Protein AF-A0A1E7FW07-F1 (afdb_monomer_lite)

InterPro domains:
  IPR013174 Dolichol-phosphate mannosyltransferase subunit 3 [PF08285] (5-90)
  IPR013174 Dolichol-phosphate mannosyltransferase subunit 3 [PTHR16433] (12-90)

Foldseek 3Di:
DVVVVVVVVVVVVVVVVVVLVVVVVVCVPDDDDDDVCSVCVVVVVVVVVVVVVVVVVVVVVVVVVPVPPVVVVVVVVVVVVVVVCVVVVVDDPPD

Secondary structure (DSSP, 8-state):
-HHHHHHHHHHHHHHHHHHHHHHHHHHTTSSPPPPHHHHTHHHHHHHHHHHHHHHHHHHHHHHHTT-HHHHHHHHHHHHHHHHHHHHTTS-----

Organism: NCBI:txid635003

Radius of gyration: 27.26 Å; chains: 1; bounding box: 64×28×69 Å

Structure (mmCIF, N/CA/C/O backbone):
data_AF-A0A1E7FW07-F1
#
_entry.id   AF-A0A1E7FW07-F1
#
loop_
_atom_site.group_PDB
_atom_site.id
_atom_site.type_symbol
_atom_site.label_atom_id
_atom_site.label_alt_id
_atom_site.label_comp_id
_atom_site.label_asym_id
_atom_site.label_entity_id
_atom_site.label_seq_id
_atom_site.pdbx_PDB_ins_code
_atom_site.Cartn_x
_atom_site.Cartn_y
_atom_site.Cartn_z
_atom_site.occupancy
_atom_site.B_iso_or_equiv
_atom_site.auth_seq_id
_atom_site.auth_comp_id
_atom_site.auth_asym_id
_atom_site.auth_atom_id
_atom_site.pdbx_PDB_model_num
ATOM 1 N N . MET A 1 1 ? -0.791 16.838 11.161 1.00 61.12 1 MET A N 1
ATOM 2 C CA . MET A 1 1 ? -0.143 15.504 11.129 1.00 61.12 1 MET A CA 1
ATOM 3 C C . MET A 1 1 ? -0.662 14.636 9.981 1.00 61.12 1 MET A C 1
ATOM 5 O O . MET A 1 1 ? 0.151 14.002 9.327 1.00 61.12 1 MET A O 1
ATOM 9 N N . GLU A 1 2 ? -1.961 14.668 9.661 1.00 65.12 2 GLU A N 1
ATOM 10 C CA . GLU A 1 2 ? -2.559 13.922 8.530 1.00 65.12 2 GLU A CA 1
ATOM 11 C C . GLU A 1 2 ? -1.993 14.302 7.142 1.00 65.12 2 GLU A C 1
ATOM 13 O O . GLU A 1 2 ? -1.676 13.429 6.339 1.00 65.12 2 GLU A O 1
ATOM 18 N N . LEU A 1 3 ? -1.761 15.596 6.878 1.00 73.56 3 LEU A N 1
ATOM 19 C CA . LEU A 1 3 ? -1.213 16.071 5.594 1.00 73.56 3 LEU A CA 1
ATOM 20 C C . LEU A 1 3 ? 0.213 15.559 5.310 1.00 73.56 3 LEU A C 1
ATOM 22 O O . LEU A 1 3 ? 0.546 15.264 4.165 1.00 73.56 3 LEU A O 1
ATOM 26 N N . LEU A 1 4 ? 1.040 15.400 6.351 1.00 78.81 4 LEU A N 1
ATOM 27 C CA . LEU A 1 4 ? 2.413 14.899 6.223 1.00 78.81 4 LEU A CA 1
ATOM 28 C C . LEU A 1 4 ? 2.432 13.408 5.849 1.00 78.81 4 LEU A C 1
ATOM 30 O O . LEU A 1 4 ? 3.242 12.978 5.034 1.00 78.81 4 LEU A O 1
ATOM 34 N N . ARG A 1 5 ? 1.504 12.621 6.408 1.00 81.12 5 ARG A N 1
ATOM 35 C CA . ARG A 1 5 ? 1.368 11.186 6.114 1.00 81.12 5 ARG A CA 1
ATOM 36 C C . ARG A 1 5 ? 0.998 10.943 4.653 1.00 81.12 5 ARG A C 1
ATOM 38 O O . ARG A 1 5 ? 1.589 10.079 4.010 1.00 81.12 5 ARG A O 1
ATOM 45 N N . TYR A 1 6 ? 0.072 11.741 4.120 1.00 82.69 6 TYR A N 1
ATOM 46 C CA . TYR A 1 6 ? -0.328 11.652 2.716 1.00 82.69 6 TYR A CA 1
ATOM 47 C C . TYR A 1 6 ? 0.817 12.021 1.761 1.00 82.69 6 TYR A C 1
ATOM 49 O O . TYR A 1 6 ? 1.050 11.327 0.772 1.00 82.69 6 TYR A O 1
ATOM 57 N N . GLN A 1 7 ? 1.582 13.068 2.085 1.00 85.75 7 GLN A N 1
ATOM 58 C CA . GLN A 1 7 ? 2.751 13.463 1.295 1.00 85.75 7 GLN A CA 1
ATOM 59 C C . GLN A 1 7 ? 3.825 12.370 1.254 1.00 85.75 7 GLN A C 1
ATOM 61 O O . GLN A 1 7 ? 4.377 12.103 0.189 1.00 85.75 7 GLN A O 1
ATOM 66 N N . ILE A 1 8 ? 4.086 11.696 2.378 1.00 86.31 8 ILE A N 1
ATOM 67 C CA . ILE A 1 8 ? 5.041 10.580 2.437 1.00 86.31 8 ILE A CA 1
ATOM 68 C C . ILE A 1 8 ? 4.554 9.402 1.585 1.00 86.31 8 ILE A C 1
ATOM 70 O O . ILE A 1 8 ? 5.327 8.861 0.796 1.00 86.31 8 ILE A O 1
ATOM 74 N N . PHE A 1 9 ? 3.274 9.032 1.692 1.00 85.56 9 PHE A N 1
ATOM 75 C CA . PHE A 1 9 ? 2.694 7.948 0.894 1.00 85.56 9 PHE A CA 1
ATOM 76 C C . PHE A 1 9 ? 2.802 8.228 -0.612 1.00 85.56 9 PHE A C 1
ATOM 78 O O . PHE A 1 9 ? 3.294 7.393 -1.373 1.00 85.56 9 PHE A O 1
ATOM 85 N N . SER A 1 10 ? 2.418 9.437 -1.029 1.00 85.19 10 SER A N 1
ATOM 86 C CA . SER A 1 10 ? 2.550 9.871 -2.419 1.00 85.19 10 SER A CA 1
ATOM 87 C C . SER A 1 10 ? 4.012 9.888 -2.875 1.00 85.19 10 SER A C 1
ATOM 89 O O . SER A 1 10 ? 4.305 9.467 -3.992 1.00 85.19 10 SER A O 1
ATOM 91 N N . GLY A 1 11 ? 4.937 10.348 -2.027 1.00 91.25 11 GLY A N 1
ATOM 92 C CA . GLY A 1 11 ? 6.365 10.402 -2.339 1.00 91.25 11 GLY A CA 1
ATOM 93 C C . GLY A 1 11 ? 6.974 9.017 -2.563 1.00 91.25 11 GLY A C 1
ATOM 94 O O . GLY A 1 11 ? 7.668 8.804 -3.554 1.00 91.25 11 GLY A O 1
ATOM 95 N N . ILE A 1 12 ? 6.658 8.050 -1.698 1.00 90.38 12 ILE A N 1
ATOM 96 C CA . ILE A 1 12 ? 7.120 6.661 -1.836 1.00 90.38 12 ILE A CA 1
ATOM 97 C C . ILE A 1 12 ? 6.602 6.042 -3.141 1.00 90.38 12 ILE A C 1
ATOM 99 O O . ILE A 1 12 ? 7.369 5.395 -3.854 1.00 90.38 12 ILE A O 1
ATOM 103 N N . GLY A 1 13 ? 5.333 6.281 -3.494 1.00 89.38 13 GLY A N 1
ATOM 104 C CA . GLY A 1 13 ? 4.756 5.802 -4.753 1.00 89.38 13 GLY A CA 1
ATOM 105 C C . GLY A 1 13 ? 5.477 6.354 -5.988 1.00 89.38 13 GLY A C 1
ATOM 106 O O . GLY A 1 13 ? 5.816 5.599 -6.898 1.00 89.38 13 GLY A O 1
ATOM 107 N N . VAL A 1 14 ? 5.785 7.654 -5.997 1.00 92.62 14 VAL A N 1
ATOM 108 C CA . VAL A 1 14 ? 6.520 8.302 -7.100 1.00 92.62 14 VAL A CA 1
ATOM 109 C C . VAL A 1 14 ? 7.949 7.765 -7.223 1.00 92.62 14 VAL A C 1
ATOM 111 O O . VAL A 1 14 ? 8.416 7.512 -8.337 1.00 92.62 14 VAL A O 1
ATOM 114 N N . LEU A 1 15 ? 8.638 7.548 -6.098 1.00 92.56 15 LEU A N 1
ATOM 115 C CA . LEU A 1 15 ? 9.982 6.963 -6.083 1.00 92.56 15 LEU A CA 1
ATOM 116 C C . LEU A 1 15 ? 9.974 5.527 -6.614 1.00 92.56 15 LEU A C 1
ATOM 118 O O . LEU A 1 15 ? 10.807 5.181 -7.450 1.00 92.56 15 LEU A O 1
ATOM 122 N N . PHE A 1 16 ? 9.009 4.712 -6.184 1.00 91.75 16 PHE A N 1
ATOM 123 C CA . PHE A 1 16 ? 8.850 3.340 -6.662 1.00 91.75 16 PHE A CA 1
ATOM 124 C C . PHE A 1 16 ? 8.635 3.289 -8.182 1.00 91.75 16 PHE A C 1
ATOM 126 O O . PHE A 1 16 ? 9.340 2.557 -8.878 1.00 91.75 16 PHE A O 1
ATOM 133 N N . ILE A 1 17 ? 7.724 4.114 -8.713 1.00 90.62 17 ILE A N 1
ATOM 134 C CA . ILE A 1 17 ? 7.457 4.191 -10.158 1.00 90.62 17 ILE A CA 1
ATOM 135 C C . ILE A 1 17 ? 8.697 4.675 -10.922 1.00 90.62 17 ILE A C 1
ATOM 137 O O . ILE A 1 17 ? 9.018 4.119 -11.971 1.00 90.62 17 ILE A O 1
ATOM 141 N N . SER A 1 18 ? 9.422 5.664 -10.390 1.00 91.50 18 SER A N 1
ATOM 142 C CA . SER A 1 18 ? 10.655 6.176 -11.007 1.00 91.50 18 SER A CA 1
ATOM 143 C C . SER A 1 18 ? 11.741 5.104 -11.112 1.00 91.50 18 SER A C 1
ATOM 145 O O . SER A 1 18 ? 12.354 4.949 -12.167 1.00 91.50 18 SER A O 1
ATOM 147 N N . ILE A 1 19 ? 11.958 4.333 -10.042 1.00 91.38 19 ILE A N 1
ATOM 148 C CA . ILE A 1 19 ? 12.935 3.235 -10.023 1.00 91.38 19 ILE A CA 1
ATOM 149 C C . ILE A 1 19 ? 12.525 2.135 -11.008 1.00 91.38 19 ILE A C 1
ATOM 151 O O . ILE A 1 19 ? 13.359 1.650 -11.769 1.00 91.38 19 ILE A O 1
ATOM 155 N N . TRP A 1 20 ? 11.242 1.769 -11.038 1.00 90.44 20 TRP A N 1
ATOM 156 C CA . TRP A 1 20 ? 10.721 0.765 -11.965 1.00 90.44 20 TRP A CA 1
ATOM 157 C C . TRP A 1 20 ? 10.920 1.166 -13.435 1.00 90.44 20 TRP A C 1
ATOM 159 O O . TRP A 1 20 ? 11.467 0.387 -14.217 1.00 90.44 20 TRP A O 1
ATOM 169 N N . PHE A 1 21 ? 10.571 2.403 -13.802 1.00 88.75 21 PHE A N 1
ATOM 170 C CA . PHE A 1 21 ? 10.795 2.922 -15.155 1.00 88.75 21 PHE A CA 1
ATOM 171 C C . PHE A 1 21 ? 12.282 2.953 -15.531 1.00 88.75 21 PHE A C 1
ATOM 173 O O . PHE A 1 21 ? 12.645 2.613 -16.659 1.00 88.75 21 PHE A O 1
ATOM 180 N N . ALA A 1 22 ? 13.153 3.331 -14.591 1.00 89.19 22 ALA A N 1
ATOM 181 C CA . ALA A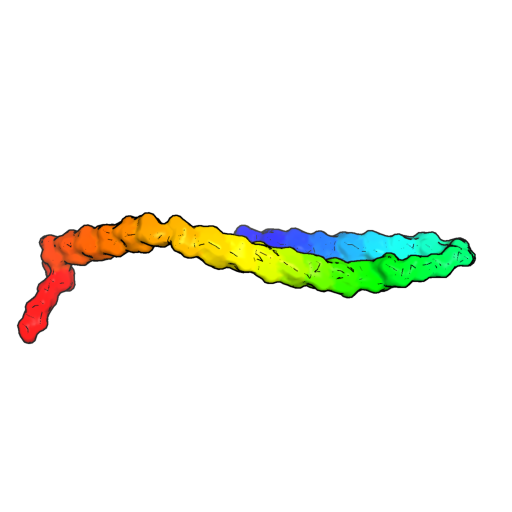 1 22 ? 14.597 3.333 -14.807 1.00 89.19 22 ALA A CA 1
ATOM 182 C C . ALA A 1 22 ? 15.152 1.917 -15.052 1.00 89.19 22 ALA A C 1
ATOM 184 O O . ALA A 1 22 ? 16.000 1.743 -15.926 1.00 89.19 22 ALA A O 1
ATOM 185 N N . LEU A 1 23 ? 14.646 0.907 -14.334 1.00 86.00 23 LEU A N 1
ATOM 186 C CA . LEU A 1 23 ? 15.030 -0.500 -14.506 1.00 86.00 23 LEU A CA 1
ATOM 187 C C . LEU A 1 23 ? 14.567 -1.086 -15.845 1.00 86.00 23 LEU A C 1
ATOM 189 O O . LEU A 1 23 ? 15.299 -1.864 -16.457 1.00 86.00 23 LEU A O 1
ATOM 193 N N . ILE A 1 24 ? 13.380 -0.707 -16.326 1.00 85.56 24 ILE A N 1
ATOM 194 C CA . ILE A 1 24 ? 12.920 -1.100 -17.666 1.00 85.56 24 ILE A CA 1
ATOM 195 C C . ILE A 1 24 ? 13.845 -0.502 -18.727 1.00 85.56 24 ILE A C 1
ATOM 197 O O . ILE A 1 24 ? 14.341 -1.222 -19.590 1.00 85.56 24 ILE A O 1
ATOM 201 N N . LYS A 1 25 ? 14.140 0.799 -18.627 1.00 84.50 25 LYS A N 1
ATOM 202 C CA . LYS A 1 25 ? 14.981 1.505 -19.600 1.00 84.50 25 LYS A CA 1
ATOM 203 C C . LYS A 1 25 ? 16.429 1.000 -19.617 1.00 84.50 25 LYS A C 1
ATOM 205 O O . LYS A 1 25 ? 17.038 0.953 -20.681 1.00 84.50 25 LYS A O 1
ATO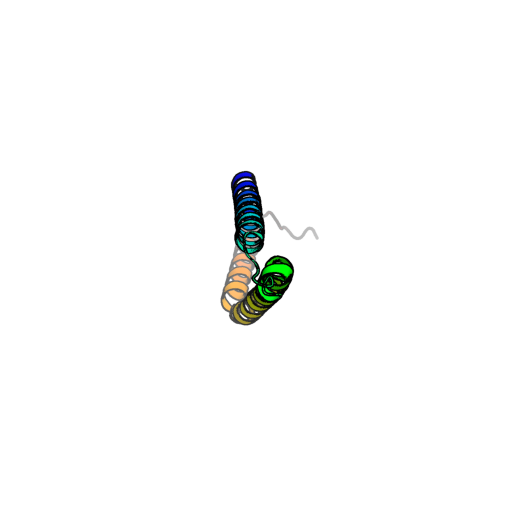M 210 N N . SER A 1 26 ? 16.985 0.607 -18.468 1.00 80.00 26 SER A N 1
ATOM 211 C CA . SER A 1 26 ? 18.329 0.011 -18.423 1.00 80.00 26 SER A CA 1
ATOM 212 C C . SER A 1 26 ? 18.369 -1.395 -19.026 1.00 80.00 26 SER A C 1
ATOM 214 O O . SER A 1 26 ? 19.379 -1.778 -19.613 1.00 80.00 26 SER A O 1
ATOM 216 N N . SER A 1 27 ? 17.271 -2.147 -18.919 1.00 72.94 27 SER A N 1
ATOM 217 C CA . SER A 1 27 ? 17.156 -3.502 -19.470 1.00 72.94 27 SER A CA 1
ATOM 218 C C . SER A 1 27 ? 16.985 -3.511 -20.995 1.00 72.94 27 SER A C 1
ATOM 220 O O . SER A 1 27 ? 17.400 -4.463 -21.643 1.00 72.94 27 SER A O 1
ATOM 222 N N . ASP A 1 28 ? 16.446 -2.433 -21.570 1.00 68.88 28 ASP A N 1
ATOM 223 C CA . ASP A 1 28 ? 16.231 -2.247 -23.017 1.00 68.88 28 ASP A CA 1
ATOM 224 C C . ASP A 1 28 ? 17.533 -1.971 -23.806 1.00 68.88 28 ASP A C 1
ATOM 226 O O . ASP A 1 28 ? 17.567 -2.025 -25.030 1.00 68.88 28 ASP A O 1
ATOM 230 N N . THR A 1 29 ? 18.647 -1.684 -23.119 1.00 67.00 29 THR A N 1
ATOM 231 C CA . THR A 1 29 ? 19.891 -1.211 -23.767 1.00 67.00 29 THR A CA 1
ATOM 232 C C . THR A 1 29 ? 20.741 -2.337 -24.388 1.00 67.00 29 THR A C 1
ATOM 234 O O . THR A 1 29 ? 21.759 -2.060 -25.017 1.00 67.00 29 THR A O 1
ATOM 237 N N . GLY A 1 30 ? 20.357 -3.612 -24.275 1.00 58.03 30 GLY A N 1
ATOM 238 C CA . GLY A 1 30 ? 21.094 -4.676 -24.961 1.00 58.03 30 GLY A CA 1
ATOM 239 C C . GLY A 1 30 ? 20.396 -6.022 -24.943 1.00 58.03 30 GLY A C 1
ATOM 240 O O . GLY A 1 30 ? 20.422 -6.673 -23.907 1.00 58.03 30 GLY A O 1
ATOM 241 N N . GLU A 1 31 ? 19.817 -6.402 -26.090 1.00 57.59 31 GLU A N 1
ATOM 242 C CA . GLU A 1 31 ? 19.426 -7.744 -26.595 1.00 57.59 31 GLU A CA 1
ATOM 243 C C . GLU A 1 31 ? 18.821 -8.780 -25.620 1.00 57.59 31 GLU A C 1
ATOM 245 O O . GLU A 1 31 ? 18.612 -9.936 -25.980 1.00 57.59 31 GLU A O 1
ATOM 250 N N . LYS A 1 32 ? 18.504 -8.399 -24.386 1.00 68.19 32 LYS A N 1
ATOM 251 C CA . LYS A 1 32 ? 17.908 -9.250 -23.368 1.00 68.19 32 LYS A CA 1
ATOM 252 C C . LYS A 1 32 ? 16.424 -8.965 -23.334 1.00 68.19 32 LYS A C 1
ATOM 254 O O . LYS A 1 32 ? 16.004 -7.859 -23.008 1.00 68.19 32 LYS A O 1
ATOM 259 N N . GLU A 1 33 ? 15.641 -9.990 -23.648 1.00 74.75 33 GLU A N 1
ATOM 260 C CA . GLU A 1 33 ? 14.199 -9.973 -23.442 1.00 74.75 33 GLU A CA 1
ATOM 261 C C . GLU A 1 33 ? 13.883 -9.479 -22.026 1.00 74.75 33 GLU A C 1
ATOM 263 O O . GLU A 1 33 ? 14.435 -9.953 -21.026 1.00 74.75 33 GLU A O 1
ATOM 268 N N . ILE A 1 34 ? 13.006 -8.480 -21.944 1.00 76.62 34 ILE A N 1
ATOM 269 C CA . ILE A 1 34 ? 12.582 -7.926 -20.665 1.00 76.62 34 ILE A CA 1
ATOM 270 C C . ILE A 1 34 ? 11.816 -9.019 -19.921 1.00 76.62 34 ILE A C 1
ATOM 272 O O . ILE A 1 34 ? 10.805 -9.524 -20.408 1.00 76.62 34 ILE A O 1
ATOM 276 N N . ASN A 1 35 ? 12.276 -9.362 -18.715 1.00 81.50 35 ASN A N 1
ATOM 277 C CA . ASN A 1 35 ? 11.591 -10.341 -17.878 1.00 81.50 35 ASN A CA 1
ATOM 278 C C . ASN A 1 35 ? 10.124 -9.917 -17.669 1.00 81.50 35 ASN A C 1
ATOM 280 O O . ASN A 1 35 ? 9.883 -8.820 -17.150 1.00 81.50 35 ASN A O 1
ATOM 284 N N . PRO A 1 36 ? 9.134 -10.778 -17.974 1.00 81.81 36 PRO A N 1
ATOM 285 C CA . PRO A 1 36 ? 7.718 -10.430 -17.837 1.00 81.81 36 PRO A CA 1
ATOM 286 C C . PRO A 1 36 ? 7.362 -10.077 -16.389 1.00 81.81 36 PRO A C 1
ATOM 288 O O . PRO A 1 36 ? 6.515 -9.226 -16.133 1.00 81.81 36 PRO A O 1
ATOM 291 N N . LEU A 1 37 ? 8.074 -10.663 -15.424 1.00 81.94 37 LEU A N 1
ATOM 292 C CA . LEU A 1 37 ? 7.921 -10.345 -14.008 1.00 81.94 37 LEU A CA 1
ATOM 293 C C . LEU A 1 37 ? 8.263 -8.879 -13.688 1.00 81.94 37 LEU A C 1
ATOM 295 O O . LEU A 1 37 ? 7.584 -8.262 -12.872 1.00 81.94 37 LEU A O 1
ATOM 299 N N . LEU A 1 38 ? 9.280 -8.311 -14.349 1.00 84.38 38 LEU A N 1
ATOM 300 C CA . LEU A 1 38 ? 9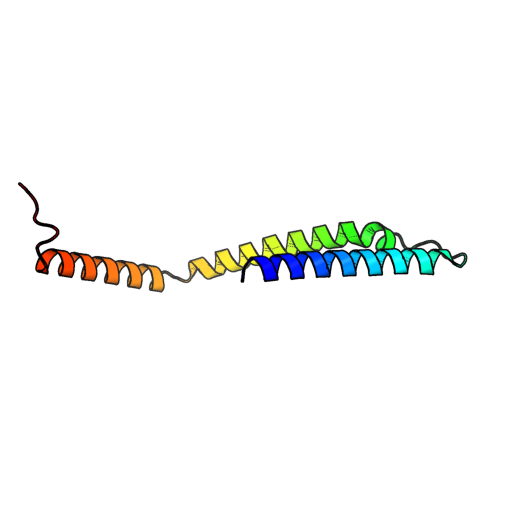.678 -6.911 -14.184 1.00 84.38 38 LEU A CA 1
ATOM 301 C C . LEU A 1 38 ? 8.682 -5.972 -14.874 1.00 84.38 38 LEU A C 1
ATOM 303 O O . LEU A 1 38 ? 8.338 -4.927 -14.322 1.00 84.38 38 LEU A O 1
ATOM 307 N N . LEU A 1 39 ? 8.174 -6.364 -16.045 1.00 85.56 39 LEU A N 1
ATOM 308 C CA . LEU A 1 39 ? 7.182 -5.589 -16.789 1.00 85.56 39 LEU A CA 1
ATOM 309 C C . LEU A 1 39 ? 5.856 -5.470 -16.021 1.00 85.56 39 LEU A C 1
ATOM 311 O O . LEU A 1 39 ? 5.283 -4.388 -15.934 1.00 85.56 39 LEU A O 1
ATOM 315 N N . TYR A 1 40 ? 5.396 -6.563 -15.408 1.00 87.88 40 TYR A N 1
ATOM 316 C CA . TYR A 1 40 ? 4.149 -6.594 -14.636 1.00 87.88 40 TYR A CA 1
ATOM 317 C C . TYR A 1 40 ? 4.349 -6.344 -13.131 1.00 87.88 40 TYR A C 1
ATOM 319 O O . TYR A 1 40 ? 3.412 -6.516 -12.349 1.00 87.88 40 TYR A O 1
ATOM 327 N N . ALA A 1 41 ? 5.539 -5.909 -12.701 1.00 87.69 41 ALA A N 1
ATOM 328 C CA . ALA A 1 41 ? 5.853 -5.658 -11.291 1.00 87.69 41 ALA A CA 1
ATOM 329 C C . ALA A 1 41 ? 4.862 -4.710 -10.574 1.00 87.69 41 ALA A C 1
ATOM 331 O O . ALA A 1 41 ? 4.497 -5.012 -9.435 1.00 87.69 41 ALA A O 1
ATOM 332 N N . PRO A 1 42 ? 4.351 -3.623 -11.196 1.00 88.62 42 PRO A N 1
ATOM 333 C CA . PRO A 1 42 ? 3.354 -2.763 -10.554 1.00 88.62 42 PRO A CA 1
ATOM 334 C C . PRO A 1 42 ? 2.012 -3.461 -10.302 1.00 88.62 42 PRO A C 1
ATOM 336 O O . PRO A 1 42 ? 1.311 -3.137 -9.354 1.00 88.62 42 PRO A O 1
ATOM 339 N N . ILE A 1 43 ? 1.636 -4.431 -11.136 1.00 91.00 43 ILE A N 1
ATOM 340 C CA . ILE A 1 43 ? 0.389 -5.184 -10.950 1.00 91.00 43 ILE A CA 1
ATOM 341 C C . ILE A 1 43 ? 0.556 -6.178 -9.802 1.00 91.00 43 ILE A C 1
ATOM 343 O O . ILE A 1 43 ? -0.294 -6.258 -8.915 1.00 91.00 43 ILE A O 1
ATOM 347 N N . TRP A 1 44 ? 1.688 -6.883 -9.768 1.00 90.00 44 TRP A N 1
ATOM 348 C CA . TRP A 1 44 ? 2.017 -7.787 -8.668 1.00 90.00 44 TRP A CA 1
ATOM 349 C C . TRP A 1 44 ? 2.110 -7.060 -7.324 1.00 90.00 44 TRP A C 1
ATOM 351 O O . TRP A 1 44 ? 1.644 -7.594 -6.318 1.00 90.00 44 TRP A O 1
ATOM 361 N N . SER A 1 45 ? 2.637 -5.831 -7.292 1.00 89.56 45 SER A N 1
ATOM 362 C CA . SER A 1 45 ? 2.713 -5.054 -6.051 1.00 89.56 45 SER A CA 1
ATOM 363 C C . SER A 1 45 ? 1.331 -4.696 -5.497 1.00 89.56 45 SER A C 1
ATOM 365 O O . SER A 1 45 ? 1.126 -4.803 -4.289 1.00 89.56 45 SER A O 1
ATOM 367 N N . ILE A 1 46 ? 0.360 -4.361 -6.356 1.00 92.00 46 ILE A N 1
ATOM 368 C CA . ILE A 1 46 ? -1.030 -4.114 -5.940 1.00 92.00 46 ILE A CA 1
ATOM 369 C C . ILE A 1 46 ? -1.654 -5.386 -5.361 1.00 92.00 46 ILE A C 1
ATOM 371 O O . ILE A 1 46 ? -2.291 -5.324 -4.311 1.00 92.00 46 ILE A O 1
ATOM 375 N N . ILE A 1 47 ? -1.452 -6.540 -6.003 1.00 94.25 47 ILE A N 1
ATOM 376 C CA . ILE A 1 47 ? -1.998 -7.822 -5.528 1.00 94.25 47 ILE A CA 1
ATOM 377 C C . ILE A 1 47 ? -1.437 -8.165 -4.143 1.00 94.25 47 ILE A C 1
ATOM 379 O O . ILE A 1 47 ? -2.199 -8.480 -3.230 1.00 94.25 47 ILE A O 1
ATOM 383 N N . VAL A 1 48 ? -0.118 -8.054 -3.957 1.00 93.56 48 VAL A N 1
ATOM 384 C CA . VAL A 1 48 ? 0.537 -8.332 -2.668 1.00 93.56 48 VAL A CA 1
ATOM 385 C C . VAL A 1 48 ? 0.079 -7.352 -1.589 1.00 93.56 48 VAL A C 1
ATOM 387 O O . VAL A 1 48 ? -0.235 -7.780 -0.479 1.00 93.56 48 VAL A O 1
ATOM 390 N N . LEU A 1 49 ? -0.024 -6.056 -1.905 1.00 93.00 49 LEU A N 1
ATOM 391 C CA . LEU A 1 49 ? -0.559 -5.059 -0.973 1.00 93.00 49 LEU A CA 1
ATOM 392 C C . LEU A 1 49 ? -2.020 -5.332 -0.613 1.00 93.00 49 LEU A C 1
ATOM 394 O O . LEU A 1 49 ? -2.395 -5.170 0.544 1.00 93.00 49 LEU A O 1
ATOM 398 N N . GLY A 1 50 ? -2.832 -5.781 -1.570 1.00 93.69 50 GLY A N 1
ATOM 399 C CA . GLY A 1 50 ? -4.215 -6.182 -1.332 1.00 93.69 50 GLY A CA 1
ATOM 400 C C . GLY A 1 50 ? -4.310 -7.368 -0.373 1.00 93.69 50 GLY A C 1
ATOM 401 O O . GLY A 1 50 ? -5.054 -7.309 0.604 1.00 93.69 50 GLY A O 1
ATOM 402 N N . ILE A 1 51 ? -3.506 -8.412 -0.594 1.00 95.69 51 ILE A N 1
ATOM 403 C CA . ILE A 1 51 ? -3.439 -9.577 0.303 1.00 95.69 51 ILE A CA 1
ATOM 404 C C . ILE A 1 51 ? -2.965 -9.156 1.696 1.00 95.69 51 ILE A C 1
ATOM 406 O O . ILE A 1 51 ? -3.557 -9.564 2.693 1.00 95.69 51 ILE A O 1
ATOM 410 N N . TYR A 1 52 ? -1.939 -8.306 1.778 1.00 94.06 52 TYR A N 1
ATOM 411 C CA . TYR A 1 52 ? -1.447 -7.771 3.045 1.00 94.06 52 TYR A CA 1
ATOM 412 C C . TYR A 1 52 ? -2.524 -6.965 3.782 1.00 94.06 52 TYR A C 1
ATOM 414 O O . TYR A 1 52 ? -2.723 -7.162 4.979 1.00 94.06 52 TYR A O 1
ATOM 422 N N . ALA A 1 53 ? -3.260 -6.104 3.075 1.00 92.44 53 ALA A N 1
ATOM 423 C CA . ALA A 1 53 ? -4.344 -5.319 3.652 1.00 92.44 53 ALA A CA 1
ATOM 424 C C . ALA A 1 53 ? -5.440 -6.229 4.223 1.00 92.44 53 ALA A C 1
ATOM 426 O O . ALA A 1 53 ? -5.791 -6.097 5.395 1.00 92.44 53 ALA A O 1
ATOM 427 N N . VAL A 1 54 ? -5.912 -7.208 3.445 1.00 95.06 54 VAL A N 1
ATOM 428 C CA . VAL A 1 54 ? -6.913 -8.182 3.907 1.00 95.06 54 VAL A CA 1
ATOM 429 C C . VAL A 1 54 ? -6.393 -8.985 5.101 1.00 95.06 54 VAL A C 1
ATOM 431 O O . VAL A 1 54 ? -7.103 -9.123 6.095 1.00 95.06 54 VAL A O 1
ATOM 434 N N . GLY A 1 55 ? -5.148 -9.462 5.050 1.00 93.56 55 GLY A N 1
ATOM 435 C CA . GLY A 1 55 ? -4.518 -10.200 6.145 1.00 93.56 55 GLY A CA 1
ATOM 436 C C . GLY A 1 55 ? -4.398 -9.371 7.425 1.00 93.56 55 GLY A C 1
ATOM 437 O O . GLY A 1 55 ? -4.733 -9.856 8.502 1.00 93.56 55 GLY A O 1
ATOM 438 N N . SER A 1 56 ? -3.997 -8.103 7.315 1.00 89.31 56 SER A N 1
ATOM 439 C CA . SER A 1 56 ? -3.897 -7.186 8.458 1.00 89.31 56 SER A CA 1
ATOM 440 C C . SER A 1 56 ? -5.255 -6.930 9.116 1.00 89.31 56 SER A C 1
ATOM 442 O O . SER A 1 56 ? -5.353 -6.919 10.342 1.00 89.31 56 SER A O 1
ATOM 444 N N . ILE A 1 57 ? -6.316 -6.812 8.311 1.00 90.25 57 ILE A N 1
ATOM 445 C CA . ILE A 1 57 ? -7.687 -6.668 8.805 1.00 90.25 57 ILE A CA 1
ATOM 446 C C . ILE A 1 57 ? -8.140 -7.967 9.475 1.00 90.25 57 ILE A C 1
ATOM 448 O O . ILE A 1 57 ? -8.703 -7.919 10.563 1.00 90.25 57 ILE A O 1
ATOM 452 N N . ALA A 1 58 ? -7.873 -9.126 8.869 1.00 90.56 58 ALA A N 1
ATOM 453 C CA . ALA A 1 58 ? -8.236 -10.423 9.434 1.00 90.56 58 ALA A CA 1
ATOM 454 C C . ALA A 1 58 ? -7.556 -10.668 10.791 1.00 90.56 58 ALA A C 1
ATOM 456 O O . ALA A 1 58 ? -8.223 -11.065 11.744 1.00 90.56 58 ALA A O 1
ATOM 457 N N . ILE A 1 59 ? -6.258 -10.368 10.903 1.00 88.38 59 ILE A N 1
ATOM 458 C CA . ILE A 1 59 ? -5.521 -10.421 12.174 1.00 88.38 59 ILE A CA 1
ATOM 459 C C . ILE A 1 59 ? -6.140 -9.447 13.181 1.00 88.38 59 ILE A C 1
ATOM 461 O O . ILE A 1 59 ? -6.409 -9.837 14.313 1.00 88.38 59 ILE A O 1
ATOM 465 N N . GLY A 1 60 ? -6.436 -8.213 12.762 1.00 85.31 60 GLY A N 1
ATOM 466 C CA . GLY A 1 60 ? -7.084 -7.214 13.611 1.00 85.31 60 GLY A CA 1
ATOM 467 C C . GLY A 1 60 ? -8.444 -7.669 14.146 1.00 85.31 60 GLY A C 1
ATOM 468 O O . GLY A 1 60 ? -8.718 -7.492 15.328 1.00 85.31 60 GLY A O 1
ATOM 469 N N . LEU A 1 61 ? -9.269 -8.309 13.313 1.00 84.81 61 LEU A N 1
ATOM 470 C CA . LEU A 1 61 ? -10.565 -8.868 13.709 1.00 84.81 61 LEU A CA 1
ATOM 471 C C . LEU A 1 61 ? -10.424 -10.036 14.689 1.00 84.81 61 LEU A C 1
ATOM 473 O O . LEU A 1 61 ? -11.197 -10.125 15.641 1.00 84.81 61 LEU A O 1
ATOM 477 N N . ILE A 1 62 ? -9.444 -10.919 14.473 1.00 83.19 62 ILE A N 1
ATOM 478 C CA . ILE A 1 62 ? -9.157 -12.024 15.396 1.00 83.19 62 ILE A CA 1
ATOM 479 C C . ILE A 1 62 ? -8.728 -11.463 16.756 1.00 83.19 62 ILE A C 1
ATOM 481 O O . ILE A 1 62 ? -9.289 -11.863 17.771 1.00 83.19 62 ILE A O 1
ATOM 485 N N . SER A 1 63 ? -7.811 -10.491 16.779 1.00 77.88 63 SER A N 1
ATOM 486 C CA . SER A 1 63 ? -7.344 -9.854 18.017 1.00 77.88 63 SER A CA 1
ATOM 487 C C . SER A 1 63 ? -8.422 -9.028 18.729 1.00 77.88 63 SER A C 1
ATOM 489 O O . SER A 1 63 ? -8.417 -8.957 19.953 1.00 77.88 63 SER A O 1
ATOM 491 N N . PHE A 1 64 ? -9.378 -8.435 18.006 1.00 63.97 64 PHE A N 1
ATOM 492 C CA . PHE A 1 64 ? -10.483 -7.678 18.616 1.00 63.97 64 PHE A CA 1
ATOM 493 C C . PHE A 1 64 ? -11.453 -8.556 19.417 1.00 63.97 64 PHE A C 1
ATOM 495 O O . PHE A 1 64 ? -12.137 -8.074 20.320 1.00 63.97 64 PHE A O 1
ATOM 502 N N . LYS A 1 65 ? -11.529 -9.853 19.098 1.00 56.47 65 LYS A N 1
ATOM 503 C CA . LYS A 1 65 ? -12.389 -10.805 19.810 1.00 56.47 65 LYS A CA 1
ATOM 504 C C . LYS A 1 65 ? -11.942 -11.018 21.266 1.00 56.47 65 LYS A C 1
ATOM 506 O O . LYS A 1 65 ? -12.770 -11.376 22.100 1.00 56.47 65 LYS A O 1
ATOM 511 N N . ASP A 1 66 ? -10.676 -10.740 21.579 1.00 57.50 66 ASP A N 1
ATOM 512 C CA . ASP A 1 66 ? -10.080 -10.939 22.905 1.00 57.50 66 ASP A CA 1
ATOM 513 C C . ASP A 1 66 ? -10.267 -9.747 23.857 1.00 57.50 66 ASP A C 1
ATOM 515 O O . ASP A 1 66 ? -9.605 -9.669 24.889 1.00 57.50 66 ASP A O 1
ATOM 519 N N . THR A 1 67 ? -11.188 -8.817 23.573 1.00 61.41 67 THR A N 1
ATOM 520 C CA . THR A 1 67 ? -11.453 -7.673 24.465 1.00 61.41 67 THR A CA 1
ATOM 521 C C . THR A 1 67 ? -12.851 -7.662 25.114 1.00 61.41 67 THR A C 1
ATOM 523 O O . THR A 1 67 ? -13.539 -6.641 25.066 1.00 61.41 67 THR A O 1
ATOM 526 N N . PRO A 1 68 ? -13.303 -8.739 25.792 1.00 61.06 68 PRO A N 1
ATOM 527 C CA . PRO A 1 68 ? -14.410 -8.615 26.742 1.00 61.06 68 PRO A CA 1
ATOM 528 C C . PRO A 1 68 ? -14.029 -7.725 27.942 1.00 61.06 68 PRO A C 1
ATOM 530 O O . PRO A 1 68 ? -14.901 -7.117 28.553 1.00 61.06 68 PRO A O 1
ATOM 533 N N . GLU A 1 69 ? -12.734 -7.598 28.254 1.00 60.59 69 GLU A N 1
ATOM 534 C CA . GLU A 1 69 ? -12.227 -6.794 29.373 1.00 60.59 69 GLU A CA 1
ATOM 535 C C . GLU A 1 69 ? -12.434 -5.283 29.168 1.00 60.59 69 GLU A C 1
ATOM 537 O O . GLU A 1 69 ? -13.003 -4.626 30.035 1.00 60.59 69 GLU A O 1
ATOM 542 N N . ALA A 1 70 ? -12.052 -4.718 28.014 1.00 63.72 70 ALA A N 1
ATOM 543 C CA . ALA A 1 70 ? -12.273 -3.288 27.760 1.00 63.72 70 ALA A CA 1
ATOM 544 C C . ALA A 1 70 ? -13.760 -2.953 27.577 1.00 63.72 70 ALA A C 1
ATOM 546 O O . ALA A 1 70 ? -14.176 -1.854 27.930 1.00 63.72 70 ALA A O 1
ATOM 547 N N . ALA A 1 71 ? -14.576 -3.892 27.083 1.00 65.25 71 ALA A N 1
ATOM 548 C CA . ALA A 1 71 ? -16.027 -3.725 27.075 1.00 65.25 71 ALA A CA 1
ATOM 549 C C . ALA A 1 71 ? -16.590 -3.662 28.510 1.00 65.25 71 ALA A C 1
ATOM 551 O O . ALA A 1 71 ? -17.358 -2.756 28.826 1.00 65.25 71 ALA A O 1
ATOM 552 N N . ALA A 1 72 ? -16.141 -4.556 29.399 1.00 69.19 72 ALA A N 1
ATOM 553 C CA . ALA A 1 72 ? -16.550 -4.565 30.804 1.00 69.19 72 ALA A CA 1
ATOM 554 C C . ALA A 1 72 ? -16.094 -3.310 31.571 1.00 69.19 72 ALA A C 1
ATOM 556 O O . ALA A 1 72 ? -16.839 -2.785 32.400 1.00 69.19 72 ALA A O 1
ATOM 557 N N . GLU A 1 73 ? -14.896 -2.799 31.283 1.00 72.38 73 GLU A N 1
ATOM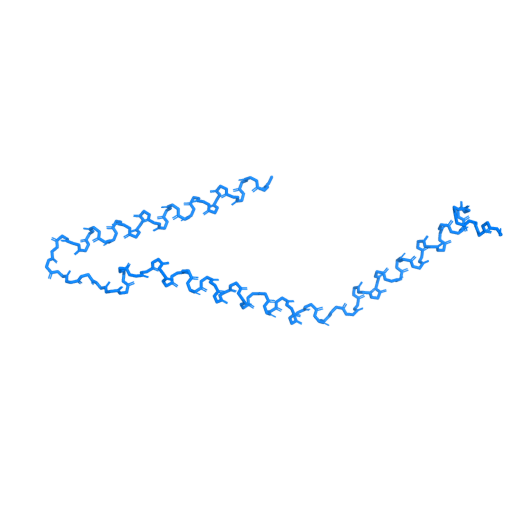 558 C CA . GLU A 1 73 ? -14.384 -1.578 31.911 1.00 72.38 73 GLU A CA 1
ATOM 559 C C . GLU A 1 73 ? -15.146 -0.328 31.442 1.00 72.38 73 GLU A C 1
ATOM 561 O O . GLU A 1 73 ? -15.467 0.546 32.249 1.00 72.38 73 GLU A O 1
ATOM 566 N N . ILE A 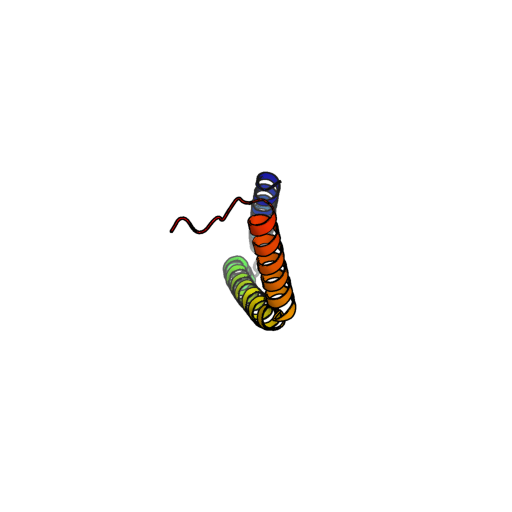1 74 ? -15.521 -0.260 30.160 1.00 74.62 74 ILE A N 1
ATOM 567 C CA . ILE A 1 74 ? -16.383 0.811 29.639 1.00 74.62 74 ILE A CA 1
ATOM 568 C C . ILE A 1 74 ? -17.774 0.750 30.284 1.00 74.62 74 ILE A C 1
ATOM 570 O O . ILE A 1 74 ? -18.281 1.781 30.730 1.00 74.62 74 ILE A O 1
ATOM 574 N N . ASP A 1 75 ? -18.377 -0.436 30.404 1.00 79.44 75 ASP A N 1
ATOM 575 C CA . ASP A 1 75 ? -19.684 -0.599 31.057 1.00 79.44 75 ASP A CA 1
ATOM 576 C C . ASP A 1 75 ? -19.650 -0.149 32.523 1.00 79.44 75 ASP A C 1
ATOM 578 O O . ASP A 1 75 ? -20.566 0.528 33.005 1.00 79.44 75 ASP A O 1
ATOM 582 N N . ARG A 1 76 ? -18.559 -0.453 33.233 1.00 83.00 76 ARG A N 1
ATOM 583 C CA . ARG A 1 76 ? -18.348 -0.004 34.611 1.00 83.00 76 ARG A CA 1
ATOM 584 C C . ARG A 1 76 ? -18.256 1.520 34.705 1.00 83.00 76 ARG A C 1
ATOM 586 O O . ARG A 1 76 ? -18.941 2.110 35.545 1.00 83.00 76 ARG A O 1
ATOM 593 N N . GLN A 1 77 ? -17.487 2.158 33.822 1.00 84.31 77 GLN A N 1
ATOM 594 C CA . GLN A 1 77 ? -17.382 3.620 33.764 1.00 84.31 77 GLN A CA 1
ATOM 595 C C . GLN A 1 77 ? -18.727 4.285 33.432 1.00 84.31 77 GLN A C 1
ATOM 597 O O . GLN A 1 77 ? -19.061 5.328 33.994 1.00 84.31 77 GLN A O 1
ATOM 602 N N . VAL A 1 78 ? -19.555 3.666 32.582 1.00 85.12 78 VAL A N 1
ATOM 603 C CA . VAL A 1 78 ? -20.909 4.157 32.276 1.00 85.12 78 VAL A CA 1
ATOM 604 C C . VAL A 1 78 ? -21.827 4.080 33.500 1.00 85.12 78 VAL A C 1
ATOM 606 O O . VAL A 1 78 ? -22.592 5.017 33.752 1.00 85.12 78 VAL A O 1
ATOM 609 N N . ILE A 1 79 ? -21.772 2.992 34.274 1.00 86.00 79 ILE A N 1
ATOM 610 C CA . ILE A 1 79 ? -22.562 2.844 35.507 1.00 86.00 79 ILE A CA 1
ATOM 611 C 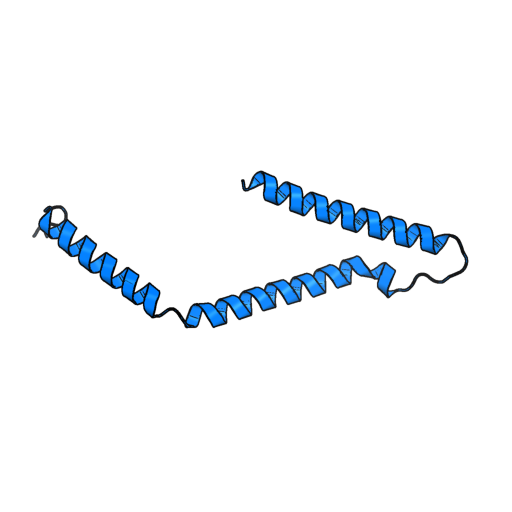C . ILE A 1 79 ? -22.135 3.883 36.549 1.00 86.00 79 ILE A C 1
ATOM 613 O O . ILE A 1 79 ? -22.994 4.531 37.155 1.00 86.00 79 ILE A O 1
ATOM 617 N N . GLU A 1 80 ? -20.830 4.081 36.732 1.00 86.25 80 GLU A N 1
ATOM 618 C CA . GLU A 1 80 ? -20.289 5.059 37.677 1.00 86.25 80 GLU A CA 1
ATOM 619 C C . GLU A 1 80 ? -20.657 6.495 37.281 1.00 86.25 80 GLU A C 1
ATOM 621 O O . GLU A 1 80 ? -21.200 7.237 38.104 1.00 86.25 80 GLU A O 1
ATOM 626 N N . ALA A 1 81 ? -20.511 6.853 36.001 1.00 85.62 81 ALA A N 1
ATOM 627 C CA . ALA A 1 81 ? -20.921 8.155 35.480 1.00 85.62 81 ALA A CA 1
ATOM 628 C C . ALA A 1 81 ? -22.432 8.400 35.641 1.00 85.62 81 ALA A C 1
ATOM 630 O O . ALA A 1 81 ? -22.849 9.489 36.037 1.00 85.62 81 ALA A O 1
ATOM 631 N N . LYS A 1 82 ? -23.283 7.388 35.404 1.00 82.56 82 LYS A N 1
ATOM 632 C CA . LYS A 1 82 ? -24.737 7.489 35.647 1.00 82.56 82 LYS A CA 1
ATOM 633 C C . LYS A 1 82 ? -25.056 7.687 37.130 1.00 82.56 82 LYS A C 1
ATOM 635 O O . LYS A 1 82 ? -25.931 8.491 37.463 1.00 82.56 82 LYS A O 1
ATOM 640 N N . ALA A 1 83 ? -24.368 6.977 38.023 1.00 84.19 83 ALA A N 1
ATOM 641 C CA . ALA A 1 83 ? -24.538 7.135 39.465 1.00 84.19 83 ALA A CA 1
ATOM 642 C C . ALA A 1 83 ? -24.102 8.533 39.931 1.00 84.19 83 ALA A C 1
ATOM 644 O O . ALA A 1 83 ? -24.787 9.158 40.744 1.00 84.19 83 ALA A O 1
ATOM 645 N N . GLU A 1 84 ? -23.009 9.056 39.379 1.00 84.19 84 GLU A N 1
ATOM 646 C CA . GLU A 1 84 ? -22.528 10.402 39.660 1.00 84.19 84 GLU A CA 1
ATOM 647 C C . GLU A 1 84 ? -23.476 11.481 39.115 1.00 84.19 84 GLU A C 1
ATOM 649 O O . GLU A 1 84 ? -23.830 12.412 39.837 1.00 84.19 84 GLU A O 1
ATOM 654 N N . MET A 1 85 ? -23.985 11.329 37.890 1.00 79.94 85 MET A N 1
ATOM 655 C CA . MET A 1 85 ? -24.994 12.224 37.309 1.00 79.94 85 MET A CA 1
ATOM 656 C C . MET A 1 85 ? -26.293 12.250 38.122 1.00 79.94 85 MET A C 1
ATOM 658 O O . MET A 1 85 ? -26.911 13.308 38.263 1.00 79.94 85 MET A O 1
ATOM 662 N N . LYS A 1 86 ? -26.692 11.108 38.702 1.00 80.88 86 LYS A N 1
ATOM 663 C CA . LYS A 1 86 ? -27.828 11.026 39.630 1.00 80.88 86 LYS A CA 1
ATOM 664 C C . LYS A 1 86 ? -27.538 11.753 40.946 1.00 80.88 86 LYS A C 1
ATOM 666 O O . LYS A 1 86 ? -28.393 12.496 41.414 1.00 80.88 86 LYS A O 1
ATOM 671 N N . LYS A 1 87 ? -26.336 11.597 41.519 1.00 82.00 87 LYS A N 1
ATOM 672 C CA . LYS A 1 87 ? -25.904 12.343 42.721 1.00 82.00 87 LYS A CA 1
ATOM 673 C C . LYS A 1 87 ? -25.854 13.853 42.481 1.00 82.00 87 LYS A C 1
ATOM 675 O O . LYS A 1 87 ? -26.234 14.618 43.357 1.00 82.00 87 LYS A O 1
ATOM 680 N N . ARG A 1 88 ? -25.423 14.275 41.290 1.00 81.56 88 ARG A N 1
ATOM 681 C CA . ARG A 1 88 ? -25.382 15.682 40.862 1.00 81.56 88 ARG A CA 1
ATOM 682 C C . ARG A 1 88 ? -26.763 16.241 40.472 1.00 81.56 88 ARG A C 1
ATOM 684 O O . ARG A 1 88 ? -26.850 17.406 40.107 1.00 81.56 88 ARG A O 1
ATOM 691 N N . GLY A 1 89 ? -27.834 15.439 40.536 1.00 76.81 89 GLY A N 1
ATOM 692 C CA . GLY A 1 89 ? -29.214 15.881 40.292 1.00 76.81 89 GLY A CA 1
ATOM 693 C C . GLY A 1 89 ? -29.564 16.160 38.825 1.00 76.81 89 GLY A C 1
ATOM 694 O O . GLY A 1 89 ? -30.619 16.721 38.552 1.00 76.81 89 GLY A O 1
ATOM 695 N N . ILE A 1 90 ? -28.705 15.766 37.878 1.00 74.62 90 ILE A N 1
ATOM 696 C CA . ILE A 1 90 ? -28.846 16.093 36.446 1.00 74.62 90 ILE A CA 1
ATOM 697 C C . ILE A 1 90 ? -29.918 15.216 35.779 1.00 74.62 90 ILE A C 1
ATOM 699 O O . ILE A 1 90 ? -30.626 15.660 34.880 1.00 74.62 90 ILE A O 1
ATOM 703 N N . ILE A 1 91 ? -30.070 13.970 36.242 1.00 66.25 91 ILE A N 1
ATOM 704 C CA . ILE A 1 91 ? -31.084 13.021 35.761 1.00 66.25 91 ILE A CA 1
ATOM 705 C C . ILE A 1 91 ? -32.090 12.795 36.895 1.00 66.25 91 ILE A C 1
ATOM 707 O O . ILE A 1 91 ? -32.089 11.760 37.562 1.00 66.25 91 ILE A O 1
ATOM 711 N N . SER A 1 92 ? -32.923 13.799 37.165 1.00 56.38 92 SER A N 1
ATOM 712 C CA . SER A 1 92 ? -34.152 13.594 37.930 1.00 56.38 92 SER A CA 1
ATOM 713 C C . SER A 1 92 ? -35.196 13.020 36.976 1.00 56.38 92 SER A C 1
ATOM 715 O O . SER A 1 92 ? -35.434 13.583 35.907 1.00 56.38 92 SER A O 1
ATOM 717 N N . LYS A 1 93 ? -35.783 11.870 37.324 1.00 60.88 93 LYS A N 1
ATOM 718 C CA . LYS A 1 93 ? -36.914 11.297 36.591 1.00 60.88 93 LYS A CA 1
ATOM 719 C C . LYS A 1 93 ? -38.077 12.267 36.783 1.00 60.88 93 LYS A C 1
ATOM 721 O O . LYS A 1 93 ? -38.722 12.217 37.822 1.00 60.88 93 LYS A O 1
ATOM 726 N N . ASN A 1 94 ? -38.267 13.182 35.834 1.00 52.94 94 ASN A N 1
ATOM 727 C CA . ASN A 1 94 ? -39.483 13.975 35.781 1.00 52.94 94 ASN A CA 1
ATOM 728 C C . ASN A 1 94 ? -40.634 12.995 35.529 1.00 52.94 94 ASN A C 1
ATOM 730 O O . ASN A 1 94 ? -40.536 12.132 34.651 1.00 52.94 94 ASN A O 1
ATOM 734 N N . ASN A 1 95 ? -41.609 13.066 36.419 1.00 49.00 95 ASN A N 1
ATOM 735 C CA . ASN A 1 95 ? -42.660 12.086 36.659 1.00 49.00 95 ASN A CA 1
ATOM 736 C C . ASN A 1 95 ? -43.632 12.019 35.483 1.00 49.00 95 ASN A C 1
ATOM 738 O O . ASN A 1 95 ? -44.002 13.104 34.982 1.00 49.00 95 ASN A O 1
#

pLDDT: mean 80.42, std 11.61, range [49.0, 95.69]

Sequence (95 aa):
MELLRYQIFSGIGVLFISIWFALIKSSDTGEKEINPLLLYAPIWSIIVLGIYAVGSIAIGLISFKDTPEAAAEIDRQVIEAKAEMKKRGIISKNN